Protein AF-A0A7J5MW34-F1 (afdb_monomer)

Organism: Bifidobacterium adolescentis (NCBI:txid1680)

Structure (mmCIF, N/CA/C/O backbone):
data_AF-A0A7J5MW34-F1
#
_entry.id   AF-A0A7J5MW34-F1
#
loop_
_atom_site.group_PDB
_atom_site.id
_atom_site.type_symbol
_atom_site.label_atom_id
_atom_site.label_alt_id
_atom_site.label_comp_id
_atom_site.label_asym_id
_atom_site.label_entity_id
_atom_site.label_seq_id
_atom_site.pdbx_PDB_ins_code
_atom_site.Cartn_x
_atom_site.Cartn_y
_atom_site.Cartn_z
_atom_site.occupancy
_atom_site.B_iso_or_equiv
_atom_site.auth_seq_id
_atom_site.auth_comp_id
_atom_site.auth_asym_id
_atom_site.auth_atom_id
_atom_site.pdbx_PDB_model_num
ATOM 1 N N . MET A 1 1 ? -4.171 13.234 -6.386 1.00 47.19 1 MET A N 1
ATOM 2 C CA . MET A 1 1 ? -4.197 11.760 -6.429 1.00 47.19 1 MET A CA 1
ATOM 3 C C . MET A 1 1 ? -5.552 11.351 -6.971 1.00 47.19 1 MET A C 1
ATOM 5 O O . MET A 1 1 ? -6.561 11.854 -6.488 1.00 47.19 1 MET A O 1
ATOM 9 N N . THR A 1 2 ? -5.579 10.587 -8.055 1.00 53.06 2 THR A N 1
ATOM 10 C CA . THR A 1 2 ? -6.817 10.134 -8.698 1.00 53.06 2 THR A CA 1
ATOM 11 C C . THR A 1 2 ? -7.440 9.023 -7.855 1.00 53.06 2 THR A C 1
ATOM 13 O O . THR A 1 2 ? -6.735 8.133 -7.390 1.00 53.06 2 THR A O 1
ATOM 16 N N . SER A 1 3 ? -8.763 9.069 -7.659 1.00 60.75 3 SER A N 1
ATOM 17 C CA . SER A 1 3 ? -9.539 8.035 -6.943 1.00 60.75 3 SER A CA 1
ATOM 18 C C . SER A 1 3 ? -9.179 6.612 -7.394 1.00 60.75 3 SER A C 1
ATOM 20 O O . SER A 1 3 ? -9.183 5.682 -6.598 1.00 60.75 3 SER A O 1
ATOM 22 N N . THR A 1 4 ? -8.801 6.460 -8.665 1.00 76.00 4 THR A N 1
ATOM 23 C CA . THR A 1 4 ? -8.442 5.195 -9.300 1.00 76.00 4 THR A CA 1
ATOM 24 C C . THR A 1 4 ? -7.202 4.519 -8.708 1.00 76.00 4 THR A C 1
ATOM 26 O O . THR A 1 4 ? -7.214 3.300 -8.575 1.00 76.00 4 THR A O 1
ATOM 29 N N . THR A 1 5 ? -6.148 5.253 -8.329 1.00 81.38 5 THR A N 1
ATOM 30 C CA . THR A 1 5 ? -4.914 4.633 -7.798 1.00 81.38 5 THR A CA 1
ATOM 31 C C . THR A 1 5 ? -5.150 4.038 -6.414 1.00 81.38 5 THR A C 1
ATOM 33 O O . THR A 1 5 ? -4.792 2.890 -6.171 1.00 81.38 5 THR A O 1
ATOM 36 N N . ASN A 1 6 ? -5.828 4.769 -5.527 1.00 87.75 6 ASN A N 1
ATOM 37 C CA . ASN A 1 6 ? -6.133 4.283 -4.180 1.00 87.75 6 ASN A CA 1
ATOM 38 C C . ASN A 1 6 ? -7.067 3.062 -4.219 1.00 87.75 6 ASN A C 1
ATOM 40 O O . ASN A 1 6 ? -6.851 2.111 -3.473 1.00 87.75 6 ASN A O 1
ATOM 44 N N . ASP A 1 7 ? -8.046 3.036 -5.130 1.00 88.38 7 ASP A N 1
ATOM 45 C CA . ASP A 1 7 ? -8.918 1.870 -5.332 1.00 88.38 7 ASP A CA 1
ATOM 46 C C . ASP A 1 7 ? -8.147 0.634 -5.824 1.00 88.38 7 ASP A C 1
ATOM 48 O O . ASP A 1 7 ? -8.481 -0.497 -5.463 1.00 88.38 7 ASP A O 1
ATOM 52 N N . LEU A 1 8 ? -7.120 0.827 -6.658 1.00 87.44 8 LEU A N 1
ATOM 53 C CA . LEU A 1 8 ? -6.250 -0.256 -7.120 1.00 87.44 8 LEU A CA 1
ATOM 54 C C . LEU A 1 8 ? -5.352 -0.767 -5.995 1.00 87.44 8 LEU A C 1
ATOM 56 O O . LEU A 1 8 ? -5.303 -1.972 -5.767 1.00 87.44 8 LEU A O 1
ATOM 60 N N . LEU A 1 9 ? -4.729 0.131 -5.235 1.00 90.75 9 LEU A N 1
ATOM 61 C CA . LEU A 1 9 ? -3.924 -0.220 -4.062 1.00 90.75 9 LEU A CA 1
ATOM 62 C C . LEU A 1 9 ? -4.757 -0.922 -2.981 1.00 90.75 9 LEU A C 1
ATOM 64 O O . LEU A 1 9 ? -4.296 -1.863 -2.343 1.00 90.75 9 LEU A O 1
ATOM 68 N N . MET A 1 10 ? -6.036 -0.568 -2.850 1.00 94.00 10 MET A N 1
ATOM 69 C CA . MET A 1 10 ? -6.965 -1.295 -1.988 1.00 94.00 10 MET A CA 1
ATOM 70 C C . MET A 1 10 ? -7.168 -2.754 -2.433 1.00 94.00 10 MET A C 1
ATOM 72 O O . MET A 1 10 ? -7.393 -3.639 -1.606 1.00 94.00 10 MET A O 1
ATOM 76 N N . ARG A 1 11 ? -7.102 -3.035 -3.742 1.00 91.75 11 ARG A N 1
ATOM 77 C CA . ARG A 1 11 ? -7.142 -4.412 -4.265 1.00 91.75 11 ARG A CA 1
ATOM 78 C C . ARG A 1 11 ? -5.825 -5.138 -4.037 1.00 91.75 11 ARG A C 1
ATOM 80 O O . ARG A 1 11 ? -5.879 -6.322 -3.732 1.00 91.75 11 ARG A O 1
ATOM 87 N N . VAL A 1 12 ? -4.694 -4.442 -4.146 1.00 91.19 12 VAL A N 1
ATOM 88 C CA . VAL A 1 12 ? -3.370 -4.989 -3.809 1.00 91.19 12 VAL A CA 1
ATOM 89 C C . VAL A 1 12 ? -3.370 -5.498 -2.371 1.00 91.19 12 VAL A C 1
ATOM 91 O O . VAL A 1 12 ? -3.121 -6.681 -2.166 1.00 91.19 12 VAL A O 1
ATOM 94 N N . LEU A 1 13 ? -3.799 -4.670 -1.407 1.00 94.19 13 LEU A N 1
ATOM 95 C CA . LEU A 1 13 ? -3.937 -5.084 -0.004 1.00 94.19 13 LEU A CA 1
ATOM 96 C C . LEU A 1 13 ? -4.763 -6.376 0.133 1.00 94.19 13 LEU A C 1
ATOM 98 O O . LEU A 1 13 ? -4.389 -7.275 0.877 1.00 94.19 13 LEU A O 1
ATOM 102 N N . ARG A 1 14 ? -5.884 -6.501 -0.597 1.00 93.81 14 ARG A N 1
ATOM 103 C CA . ARG A 1 14 ? -6.749 -7.699 -0.539 1.00 93.81 14 ARG A CA 1
ATOM 104 C C . ARG A 1 14 ? -6.097 -8.962 -1.099 1.00 93.81 14 ARG A C 1
ATOM 106 O O . ARG A 1 14 ? -6.482 -10.051 -0.680 1.00 93.81 14 ARG A O 1
ATOM 113 N N . VAL A 1 15 ? -5.209 -8.827 -2.080 1.00 91.75 15 VAL A N 1
ATOM 114 C CA . VAL A 1 15 ? -4.566 -9.959 -2.760 1.00 91.75 15 VAL A CA 1
ATOM 115 C C . VAL A 1 15 ? -3.304 -10.386 -2.022 1.00 91.75 15 VAL A C 1
ATOM 117 O O . VAL A 1 15 ? -3.160 -11.569 -1.729 1.00 91.75 15 VAL A O 1
ATOM 120 N N . GLU A 1 16 ? -2.437 -9.430 -1.693 1.00 92.31 16 GLU A N 1
ATOM 121 C CA . GLU A 1 16 ? -1.123 -9.693 -1.097 1.00 92.31 16 GLU A CA 1
ATOM 122 C C . GLU A 1 16 ? -1.194 -9.859 0.425 1.00 92.31 16 GLU A C 1
ATOM 124 O O . GLU A 1 16 ? -0.465 -10.669 0.995 1.00 92.31 16 GLU A O 1
ATOM 129 N N . SER A 1 17 ? -2.135 -9.171 1.082 1.00 94.38 17 SER A N 1
ATOM 130 C CA . SER A 1 17 ? -2.332 -9.223 2.538 1.00 94.38 17 SER A CA 1
ATOM 131 C C . SER A 1 17 ? -3.764 -9.619 2.926 1.00 94.38 17 SER A C 1
ATOM 133 O O . SER A 1 17 ? -4.447 -8.892 3.656 1.00 94.38 17 SER A O 1
ATOM 135 N N . PRO A 1 18 ? -4.267 -10.792 2.487 1.00 95.00 18 PRO A N 1
ATOM 136 C CA . PRO A 1 18 ? -5.652 -11.200 2.727 1.00 95.00 18 PRO A CA 1
ATOM 137 C C . PRO A 1 18 ? -5.989 -11.349 4.218 1.00 95.00 18 PRO A C 1
ATOM 139 O O . PRO A 1 18 ? -7.156 -11.239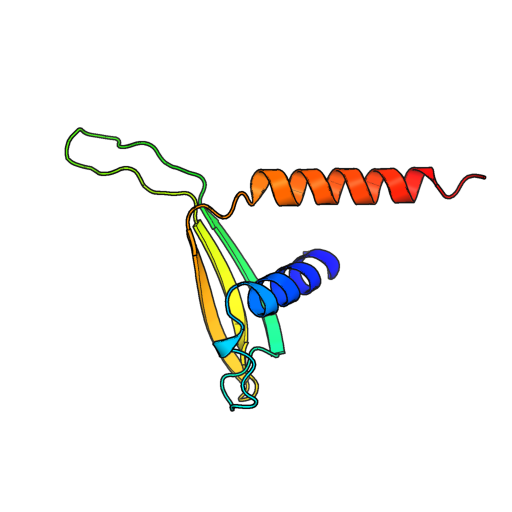 4.590 1.00 95.00 18 PRO A O 1
ATOM 142 N N . TRP A 1 19 ? -4.987 -11.566 5.080 1.00 96.00 19 TRP A N 1
ATOM 143 C CA . TRP A 1 19 ? -5.168 -11.662 6.533 1.00 96.00 19 TRP A CA 1
ATOM 144 C C . TRP A 1 19 ? -5.659 -10.361 7.174 1.00 96.00 19 TRP A C 1
ATOM 146 O O . TRP A 1 19 ? -6.246 -10.415 8.248 1.00 96.00 19 TRP A O 1
ATOM 156 N N . LEU A 1 20 ? -5.469 -9.211 6.522 1.00 97.00 20 LEU A N 1
ATOM 157 C CA . LEU A 1 20 ? -5.996 -7.931 6.998 1.00 97.00 20 LEU A CA 1
ATOM 158 C C . LEU A 1 20 ? -7.514 -7.815 6.826 1.00 97.00 20 LEU A C 1
ATOM 160 O O . LEU A 1 20 ? -8.144 -6.969 7.450 1.00 97.00 20 LEU A O 1
ATOM 164 N N . PHE A 1 21 ? -8.120 -8.646 5.975 1.00 96.56 21 PHE A N 1
ATOM 165 C CA . PHE A 1 21 ? -9.546 -8.605 5.643 1.00 96.56 21 PHE A CA 1
ATOM 166 C C . PHE A 1 21 ? -10.333 -9.667 6.411 1.00 96.56 21 PHE A C 1
ATOM 168 O O . PHE A 1 21 ? -11.059 -10.476 5.831 1.00 96.56 21 PHE A O 1
ATOM 175 N N . ASP A 1 22 ? -10.166 -9.669 7.731 1.00 96.00 22 ASP A N 1
ATOM 176 C CA . ASP A 1 22 ? -10.688 -10.681 8.653 1.00 96.00 22 ASP A CA 1
ATOM 177 C C . ASP A 1 22 ? -11.976 -10.266 9.390 1.00 96.00 22 ASP A C 1
ATOM 179 O O . ASP A 1 22 ? -12.512 -11.034 10.193 1.00 96.00 22 ASP A O 1
ATOM 183 N N . GLY A 1 23 ? -12.512 -9.071 9.129 1.00 95.94 23 GLY A N 1
ATOM 184 C CA . GLY A 1 23 ? -13.664 -8.533 9.849 1.00 95.94 23 GLY A CA 1
ATOM 185 C C . GLY A 1 23 ? -13.314 -7.810 11.151 1.00 95.94 23 GLY A C 1
ATOM 186 O O . GLY A 1 23 ? -14.239 -7.359 11.836 1.00 95.94 23 GLY A O 1
ATOM 187 N N . SER A 1 24 ? -12.034 -7.688 11.511 1.00 97.31 24 SER A N 1
ATOM 188 C CA . SER A 1 24 ? -11.603 -7.035 12.747 1.00 97.31 24 SER A CA 1
ATOM 189 C C . SER A 1 24 ? -11.767 -5.511 12.709 1.00 97.31 24 SER A C 1
ATOM 191 O O . SER A 1 24 ? -12.182 -4.900 11.721 1.00 97.31 24 SER A O 1
ATOM 193 N N . GLU A 1 25 ? -11.458 -4.870 13.834 1.00 97.94 25 GLU A N 1
ATOM 194 C CA . GLU A 1 25 ? -11.407 -3.411 13.932 1.00 97.94 25 GLU A CA 1
ATOM 195 C C . GLU A 1 25 ? -10.198 -2.793 13.207 1.00 97.94 25 GLU A C 1
ATOM 197 O O . GLU A 1 25 ? -10.210 -1.597 12.906 1.00 97.94 25 GLU A O 1
ATOM 202 N N . TYR A 1 26 ? -9.192 -3.615 12.899 1.00 96.94 26 TYR A N 1
ATOM 203 C CA . TYR A 1 26 ? -7.986 -3.237 12.165 1.00 96.94 26 TYR A CA 1
ATOM 204 C C . TYR A 1 26 ? -8.129 -3.457 10.657 1.00 96.94 26 TYR A C 1
ATOM 206 O O . TYR A 1 26 ? -7.230 -3.099 9.904 1.00 96.94 26 TYR A O 1
ATOM 214 N N . GLU A 1 27 ? -9.270 -3.987 10.201 1.00 97.81 27 GLU A N 1
ATOM 215 C CA . GLU A 1 27 ? -9.518 -4.206 8.779 1.00 97.81 27 GLU A CA 1
ATOM 216 C C . GLU A 1 27 ? -9.354 -2.896 7.979 1.00 97.81 27 GLU A C 1
ATOM 218 O O . GLU A 1 27 ? -9.965 -1.882 8.352 1.00 97.81 27 GLU A O 1
ATOM 223 N N . PRO A 1 28 ? -8.581 -2.900 6.874 1.00 98.00 28 PRO A N 1
ATOM 224 C CA . PRO A 1 28 ? -8.433 -1.751 5.992 1.00 98.00 28 PRO A CA 1
ATOM 225 C C . PRO 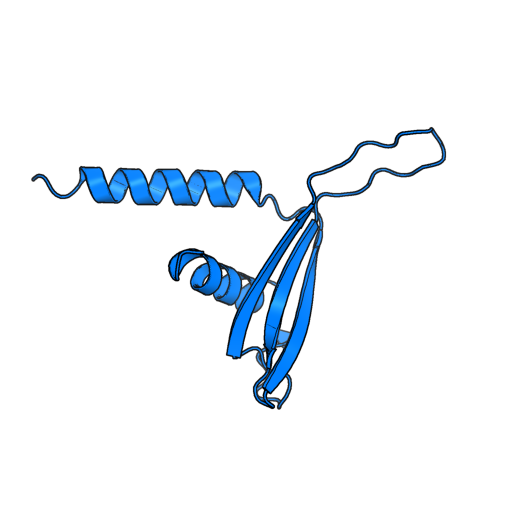A 1 28 ? -9.774 -1.335 5.368 1.00 98.00 28 PRO A C 1
ATOM 227 O O . PRO A 1 28 ? -10.484 -2.155 4.780 1.00 98.00 28 PRO A O 1
ATOM 230 N N . MET A 1 29 ? -10.101 -0.042 5.426 1.00 97.44 29 MET A N 1
ATOM 231 C CA . MET A 1 29 ? -11.337 0.526 4.866 1.00 97.44 29 MET A CA 1
ATOM 232 C C . MET A 1 29 ? -11.090 1.406 3.638 1.00 97.44 29 MET A C 1
ATOM 234 O O . MET A 1 29 ? -11.859 1.344 2.681 1.00 97.44 29 MET A O 1
ATOM 238 N N . GLU A 1 30 ? -10.033 2.218 3.657 1.00 95.88 30 GLU A N 1
ATOM 239 C CA . GLU A 1 30 ? -9.645 3.095 2.546 1.00 95.88 30 GLU A CA 1
ATOM 240 C C . GLU A 1 30 ? -8.132 3.331 2.547 1.00 95.88 30 GLU A C 1
ATOM 242 O O . GLU A 1 30 ? -7.531 3.498 3.608 1.00 95.88 30 GLU A O 1
ATOM 247 N N . VAL A 1 31 ? -7.517 3.387 1.364 1.00 95.88 31 VAL A N 1
ATOM 248 C CA . VAL A 1 31 ? -6.129 3.848 1.212 1.00 95.88 31 VAL A CA 1
ATOM 249 C C . VAL A 1 31 ? -6.108 5.371 1.301 1.00 95.88 31 VAL A C 1
ATOM 251 O O . VAL A 1 31 ? -6.833 6.053 0.570 1.00 95.88 31 VAL A O 1
ATOM 254 N N . VAL A 1 32 ? -5.264 5.904 2.184 1.00 95.75 32 VAL A N 1
ATOM 255 C CA . VAL A 1 32 ? -5.154 7.350 2.441 1.00 95.75 32 VAL A CA 1
ATOM 256 C C . VAL A 1 32 ? -3.892 7.959 1.839 1.00 95.75 32 VAL A C 1
ATOM 258 O O . VAL A 1 32 ? -3.909 9.119 1.435 1.00 95.75 32 VAL A O 1
ATOM 261 N N . GLU A 1 33 ? -2.815 7.184 1.755 1.00 94.62 33 GLU A N 1
ATOM 262 C CA . GLU A 1 33 ? -1.513 7.610 1.246 1.00 94.62 33 GLU A CA 1
ATOM 263 C C . GLU A 1 33 ? -0.726 6.369 0.814 1.00 94.62 33 GLU A C 1
ATOM 265 O O . GLU A 1 33 ? -0.979 5.264 1.290 1.00 94.62 33 GLU A O 1
ATOM 270 N N . TRP A 1 34 ? 0.227 6.545 -0.087 1.00 92.31 34 TRP A N 1
ATOM 271 C CA . TRP A 1 34 ? 1.191 5.516 -0.442 1.00 92.31 34 TRP A CA 1
ATOM 272 C C . TRP A 1 34 ? 2.520 6.176 -0.795 1.00 92.31 34 TRP A C 1
ATOM 274 O O . TRP A 1 34 ? 2.545 7.343 -1.192 1.00 92.31 34 TRP A O 1
ATOM 284 N N . ASP A 1 35 ? 3.597 5.426 -0.617 1.00 91.25 35 ASP A N 1
ATOM 285 C CA . ASP A 1 35 ? 4.963 5.834 -0.917 1.00 91.25 35 ASP A CA 1
ATOM 286 C C . ASP A 1 35 ? 5.683 4.705 -1.653 1.00 91.25 35 ASP A C 1
ATOM 288 O O . ASP A 1 35 ? 5.398 3.526 -1.427 1.00 91.25 35 ASP A O 1
ATOM 292 N N . HIS A 1 36 ? 6.584 5.077 -2.553 1.00 88.81 36 HIS A N 1
ATOM 293 C CA . HIS A 1 36 ? 7.352 4.144 -3.365 1.00 88.81 36 HIS A CA 1
ATOM 294 C C . HIS A 1 36 ? 8.821 4.533 -3.334 1.00 88.81 36 HIS A C 1
ATOM 296 O O . HIS A 1 36 ? 9.182 5.667 -3.654 1.00 88.81 36 HIS A O 1
ATOM 302 N N . CYS A 1 37 ? 9.646 3.567 -2.953 1.00 87.56 37 CYS A N 1
ATOM 303 C CA . CYS A 1 37 ? 11.090 3.654 -2.996 1.00 87.56 37 CYS A CA 1
ATOM 304 C C . CYS A 1 37 ? 11.590 2.775 -4.138 1.00 87.56 37 CYS A C 1
ATOM 306 O O . CYS A 1 37 ? 11.395 1.560 -4.119 1.00 87.56 37 CYS A O 1
ATOM 308 N N . ASP A 1 38 ? 12.256 3.392 -5.111 1.00 86.12 38 ASP A N 1
ATOM 309 C CA . ASP A 1 38 ? 12.971 2.672 -6.160 1.00 86.12 38 ASP A CA 1
ATOM 310 C C . ASP A 1 38 ? 14.114 1.834 -5.571 1.00 86.12 38 ASP A C 1
ATOM 312 O O . ASP A 1 38 ? 14.699 2.180 -4.542 1.00 86.12 38 ASP A O 1
ATOM 316 N N . TYR A 1 39 ? 14.490 0.774 -6.287 1.00 86.56 39 TYR A N 1
ATOM 317 C CA . TYR A 1 39 ? 15.706 0.018 -5.998 1.00 86.56 39 TYR A CA 1
ATOM 318 C C . TYR A 1 39 ? 16.931 0.943 -5.922 1.00 86.56 39 TYR A C 1
ATOM 320 O O . TYR A 1 39 ? 17.226 1.689 -6.866 1.00 86.56 39 TYR A O 1
ATOM 328 N N . CYS A 1 40 ? 17.697 0.833 -4.836 1.00 86.69 40 CYS A N 1
ATOM 329 C CA . CYS A 1 40 ? 18.943 1.566 -4.653 1.00 86.69 40 CYS A CA 1
ATOM 330 C C . CYS A 1 40 ? 20.116 0.580 -4.529 1.00 86.69 40 CYS A C 1
ATOM 332 O 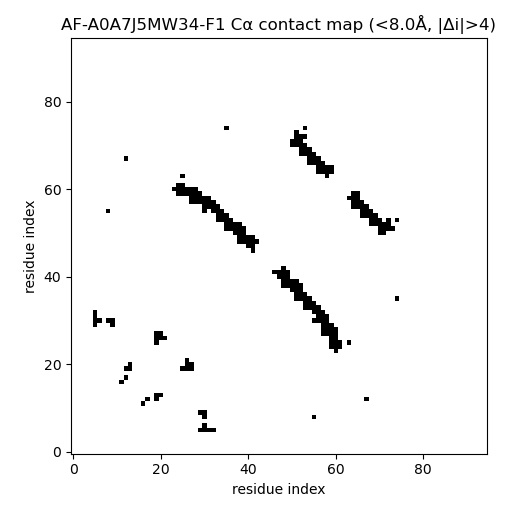O . CYS A 1 40 ? 20.187 -0.178 -3.557 1.00 86.69 40 CYS A O 1
ATOM 334 N N . PRO A 1 41 ? 21.061 0.570 -5.490 1.00 86.62 41 PRO A N 1
ATOM 335 C CA . PRO A 1 41 ? 22.220 -0.302 -5.399 1.00 86.62 41 PRO A CA 1
ATOM 336 C C . PRO A 1 41 ? 23.120 0.097 -4.228 1.00 86.62 41 PRO A C 1
ATOM 338 O O . PRO A 1 41 ? 23.311 1.281 -3.933 1.00 86.62 41 PRO A O 1
ATOM 341 N N . ALA A 1 42 ? 23.748 -0.910 -3.632 1.00 88.62 42 ALA A N 1
ATOM 342 C CA . ALA A 1 42 ? 24.772 -0.790 -2.611 1.00 88.62 42 ALA A CA 1
ATOM 343 C C . ALA A 1 42 ? 25.793 0.313 -2.938 1.00 88.62 42 ALA A C 1
ATOM 345 O O . ALA A 1 42 ? 26.552 0.233 -3.908 1.00 88.62 42 ALA A O 1
ATOM 346 N N . ILE A 1 43 ? 25.873 1.334 -2.082 1.00 87.38 43 ILE A N 1
ATOM 347 C CA . ILE A 1 43 ? 26.874 2.408 -2.217 1.00 87.38 43 ILE A CA 1
ATOM 348 C C . ILE A 1 43 ? 28.283 1.960 -1.796 1.00 87.38 43 ILE A C 1
ATOM 350 O O . ILE A 1 43 ? 29.266 2.661 -2.045 1.00 87.38 43 ILE A O 1
ATOM 354 N N . CYS A 1 44 ? 28.387 0.823 -1.104 1.00 87.44 44 CYS A N 1
ATOM 355 C CA . CYS A 1 44 ? 29.634 0.257 -0.612 1.00 87.44 44 CYS A CA 1
ATOM 356 C C . CYS A 1 44 ? 29.506 -1.262 -0.424 1.00 87.44 44 CYS A C 1
ATOM 358 O O . CYS A 1 44 ? 28.411 -1.761 -0.204 1.00 87.44 44 CYS A O 1
ATOM 360 N N . GLU A 1 45 ? 30.620 -2.000 -0.421 1.00 82.62 45 GLU A N 1
ATOM 361 C CA . GLU A 1 45 ? 30.617 -3.475 -0.328 1.00 82.62 45 GLU A CA 1
ATOM 362 C C . GLU A 1 45 ? 29.954 -4.043 0.945 1.00 82.62 45 GLU A C 1
ATOM 364 O O . GLU A 1 45 ? 29.583 -5.213 0.977 1.00 82.62 45 GLU A O 1
ATOM 369 N N . THR A 1 46 ? 29.808 -3.240 2.003 1.00 88.81 46 THR A N 1
ATOM 370 C CA . THR A 1 46 ? 29.142 -3.637 3.259 1.00 88.81 46 THR A CA 1
ATOM 371 C C . THR A 1 46 ? 27.733 -3.069 3.414 1.00 88.81 46 THR A C 1
ATOM 373 O O . THR A 1 46 ? 27.021 -3.438 4.345 1.00 88.81 46 THR A O 1
ATOM 376 N N . CYS A 1 47 ? 27.360 -2.127 2.554 1.00 79.75 47 CYS A N 1
ATOM 377 C CA . CYS A 1 47 ? 26.074 -1.457 2.529 1.00 79.75 47 CYS A CA 1
ATOM 378 C C . CYS A 1 47 ? 25.210 -2.299 1.586 1.00 79.75 47 CYS A C 1
ATOM 380 O O . CYS A 1 47 ? 25.368 -2.154 0.386 1.00 79.75 47 CYS A O 1
ATOM 382 N N . GLY A 1 48 ? 24.427 -3.262 2.078 1.00 83.31 48 GLY A N 1
ATOM 383 C CA . GLY A 1 48 ? 23.608 -4.110 1.196 1.00 83.31 48 GLY A CA 1
ATOM 384 C C . GLY A 1 48 ? 22.705 -3.289 0.266 1.00 83.31 48 GLY A C 1
ATOM 385 O O . GLY A 1 48 ? 22.435 -2.123 0.551 1.00 83.31 48 GLY A O 1
ATOM 386 N N . ASP A 1 49 ? 22.263 -3.892 -0.839 1.00 86.75 49 ASP A N 1
ATOM 387 C CA . ASP A 1 49 ? 21.278 -3.262 -1.722 1.00 86.75 49 ASP A CA 1
ATOM 388 C C . ASP A 1 49 ? 19.985 -2.959 -0.948 1.00 86.75 49 ASP A C 1
ATOM 390 O O . ASP A 1 49 ? 19.580 -3.737 -0.076 1.00 86.75 49 ASP A O 1
ATOM 394 N N . GLU A 1 50 ? 19.337 -1.842 -1.274 1.00 85.50 50 GLU A N 1
ATOM 395 C CA . GLU A 1 50 ? 17.996 -1.539 -0.779 1.00 85.50 50 GLU A CA 1
ATOM 396 C C . GLU A 1 50 ? 16.993 -1.945 -1.871 1.00 85.50 50 GLU A C 1
ATOM 398 O O . GLU A 1 50 ? 17.029 -1.371 -2.969 1.00 85.50 50 GLU A O 1
ATOM 403 N N . PRO A 1 51 ? 16.148 -2.966 -1.622 1.00 85.12 51 PRO A N 1
ATOM 404 C CA . PRO A 1 51 ? 15.176 -3.421 -2.606 1.00 85.12 51 PRO A CA 1
ATOM 405 C C . PRO A 1 51 ? 14.136 -2.334 -2.884 1.00 85.12 51 PRO A C 1
ATOM 407 O O . PRO A 1 51 ? 13.920 -1.431 -2.072 1.00 85.12 51 PRO A O 1
ATOM 410 N N . GLU A 1 52 ? 13.472 -2.441 -4.035 1.00 88.94 52 GLU A N 1
ATOM 411 C CA . GLU A 1 52 ? 12.294 -1.619 -4.307 1.00 88.94 52 GLU A CA 1
ATOM 412 C C . GLU A 1 52 ? 11.243 -1.880 -3.219 1.00 88.94 52 GLU A C 1
ATOM 414 O O . GLU A 1 52 ? 11.016 -3.031 -2.851 1.00 88.94 52 GLU A O 1
ATOM 419 N N . ASN A 1 53 ? 10.580 -0.836 -2.722 1.00 90.69 53 ASN A N 1
ATOM 420 C CA . ASN A 1 53 ? 9.541 -0.971 -1.706 1.00 90.69 53 ASN A CA 1
ATOM 421 C C . ASN A 1 53 ? 8.315 -0.114 -2.035 1.00 90.69 53 ASN A C 1
ATOM 423 O O . ASN A 1 53 ? 8.429 1.068 -2.358 1.00 90.69 53 ASN A O 1
ATOM 427 N N . LEU A 1 54 ? 7.127 -0.698 -1.892 1.00 92.62 54 LEU A N 1
ATOM 428 C CA . LEU A 1 54 ? 5.855 0.017 -1.877 1.00 92.62 54 LEU A CA 1
ATOM 429 C C . LEU A 1 54 ? 5.274 -0.017 -0.468 1.00 92.62 54 LEU A C 1
ATOM 431 O O . LEU A 1 54 ? 4.951 -1.086 0.040 1.00 92.62 54 LEU A O 1
ATOM 435 N N . THR A 1 55 ? 5.034 1.152 0.118 1.00 94.75 55 THR A N 1
ATOM 436 C CA . THR A 1 55 ? 4.308 1.280 1.383 1.00 94.75 55 THR A CA 1
ATOM 437 C C . THR A 1 55 ? 2.926 1.881 1.149 1.00 94.75 55 THR A C 1
ATOM 439 O O . THR A 1 55 ? 2.792 2.988 0.632 1.00 94.75 55 THR A O 1
ATOM 442 N N . ILE A 1 56 ? 1.876 1.174 1.565 1.00 95.44 56 ILE A N 1
ATOM 443 C CA . ILE A 1 56 ? 0.477 1.601 1.463 1.00 95.44 56 ILE A CA 1
ATOM 444 C C . ILE A 1 56 ? -0.037 1.929 2.862 1.00 95.44 56 ILE A C 1
ATOM 446 O O . ILE A 1 56 ? -0.111 1.053 3.719 1.00 95.44 56 ILE A O 1
ATOM 450 N N . LYS A 1 57 ? -0.458 3.17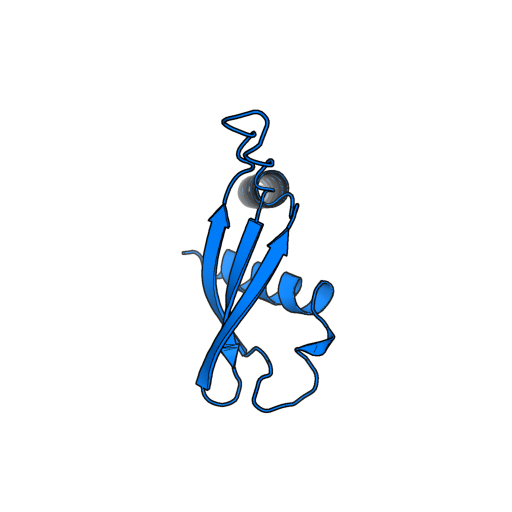5 3.085 1.00 97.62 57 LYS A N 1
ATOM 451 C CA . LYS A 1 57 ? -1.129 3.601 4.318 1.00 97.62 57 LYS A CA 1
ATOM 452 C C . LYS A 1 57 ? -2.636 3.596 4.125 1.00 97.62 57 LYS A C 1
ATOM 454 O O . LYS A 1 57 ? -3.165 4.157 3.159 1.00 97.62 57 LYS A O 1
ATOM 459 N N . TYR A 1 58 ? -3.347 3.030 5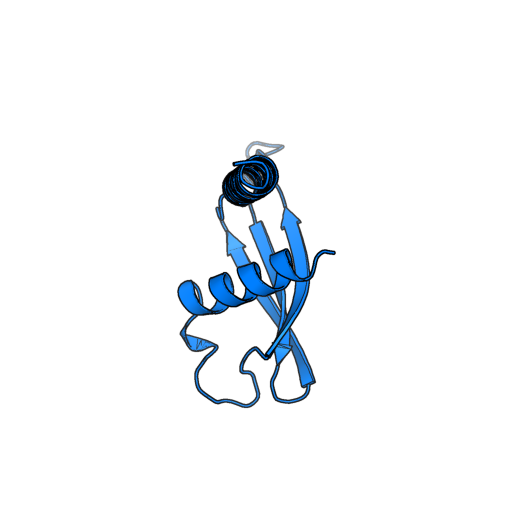.085 1.00 97.69 58 TYR A N 1
ATOM 460 C CA . TYR A 1 58 ? -4.797 2.904 5.045 1.00 97.69 58 TYR A CA 1
ATOM 461 C C . TYR A 1 58 ? -5.433 3.290 6.375 1.00 97.69 58 TYR A C 1
ATOM 463 O O . TYR A 1 58 ? -4.814 3.238 7.437 1.00 97.69 58 TYR A O 1
ATOM 471 N N . ARG A 1 59 ? -6.701 3.693 6.310 1.00 98.19 59 ARG A N 1
ATOM 472 C CA . ARG A 1 59 ? -7.539 3.865 7.493 1.00 98.19 59 ARG A CA 1
ATOM 473 C C . ARG A 1 59 ? -8.220 2.543 7.821 1.00 98.19 59 ARG A C 1
ATOM 475 O O . ARG A 1 59 ? -8.827 1.929 6.944 1.00 98.19 59 ARG A O 1
ATOM 482 N N . THR A 1 60 ? -8.136 2.123 9.073 1.00 98.19 60 THR A N 1
ATOM 483 C CA . THR A 1 60 ? -8.771 0.915 9.603 1.00 98.19 60 THR A CA 1
ATOM 484 C C . THR A 1 60 ? -10.241 1.160 9.948 1.00 98.19 60 THR A C 1
ATOM 486 O O . THR A 1 60 ? -10.716 2.299 10.020 1.00 98.19 60 THR A O 1
ATOM 489 N N . ARG A 1 61 ? -10.985 0.086 10.225 1.00 97.44 61 ARG A N 1
ATOM 490 C CA . ARG A 1 61 ? -12.397 0.155 10.629 1.00 97.44 61 ARG A CA 1
ATOM 491 C C . ARG A 1 61 ? -12.635 0.946 11.920 1.00 97.44 61 ARG A C 1
ATOM 493 O O . ARG A 1 61 ? -13.659 1.621 12.016 1.00 97.44 61 ARG A O 1
ATOM 500 N N . ASN A 1 62 ? -11.716 0.914 12.886 1.00 97.56 62 ASN A N 1
ATOM 501 C CA . ASN A 1 62 ? -1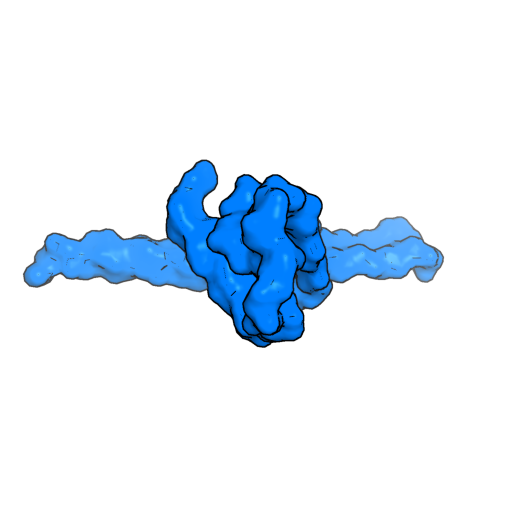1.784 1.767 14.084 1.00 97.56 62 ASN A CA 1
ATOM 502 C C . ASN A 1 62 ? -11.304 3.214 13.854 1.00 97.56 62 ASN A C 1
ATOM 504 O O . ASN A 1 62 ? -11.316 4.019 14.786 1.00 97.56 62 ASN A O 1
ATOM 508 N N . GLY A 1 63 ? -10.933 3.570 12.622 1.00 97.44 63 GLY A N 1
ATOM 509 C CA . GLY A 1 63 ? -10.561 4.927 12.226 1.00 97.44 63 GLY A CA 1
ATOM 510 C C . GLY A 1 63 ? -9.097 5.292 12.477 1.00 97.44 63 GLY A C 1
ATOM 511 O O . GLY A 1 63 ? -8.722 6.438 12.214 1.00 97.44 63 GLY A O 1
ATOM 512 N N . LEU A 1 64 ? -8.277 4.355 12.962 1.00 97.81 64 LEU A N 1
ATOM 513 C CA . LEU A 1 64 ? -6.829 4.530 13.066 1.00 97.81 64 LEU A CA 1
ATOM 514 C C . LEU A 1 64 ? -6.171 4.441 11.684 1.00 97.81 64 LEU A C 1
ATOM 516 O O . LEU A 1 64 ? -6.762 3.948 10.726 1.00 97.81 64 LEU A O 1
ATOM 520 N N . THR A 1 65 ? -4.948 4.949 11.577 1.00 98.00 65 THR A N 1
ATOM 521 C CA . THR A 1 65 ? -4.126 4.784 10.375 1.00 98.00 65 THR A CA 1
ATOM 522 C C . THR A 1 65 ? -3.107 3.687 10.631 1.00 98.00 65 THR A C 1
ATOM 524 O O . THR A 1 65 ? -2.416 3.739 11.649 1.00 98.00 65 THR A O 1
ATOM 527 N N . ASP A 1 66 ? -3.000 2.751 9.696 1.00 97.75 66 ASP A N 1
ATOM 528 C CA . ASP A 1 66 ? -1.989 1.696 9.681 1.00 97.75 66 ASP A CA 1
ATOM 529 C C . ASP A 1 66 ? -1.355 1.587 8.283 1.00 97.75 66 ASP A C 1
ATOM 531 O O . ASP A 1 66 ? -1.714 2.353 7.375 1.00 97.75 66 ASP A O 1
ATOM 535 N N . TYR A 1 67 ? -0.379 0.698 8.111 1.00 96.94 67 TYR A N 1
ATOM 536 C CA . TYR A 1 67 ? 0.335 0.531 6.849 1.00 96.94 67 TYR A CA 1
ATOM 537 C C . TYR A 1 67 ? 0.742 -0.914 6.561 1.00 96.94 67 TYR A C 1
ATOM 539 O O . TYR A 1 67 ? 0.858 -1.737 7.461 1.00 96.94 67 TYR A O 1
ATOM 547 N N . GLU A 1 68 ? 0.973 -1.197 5.283 1.00 96.69 68 GLU A N 1
ATOM 548 C CA . GLU A 1 68 ? 1.651 -2.403 4.806 1.00 96.69 68 GLU A CA 1
ATOM 549 C C . GLU A 1 68 ? 2.750 -2.026 3.825 1.00 96.69 68 GLU A C 1
ATOM 551 O O . GLU A 1 68 ? 2.591 -1.074 3.055 1.00 96.69 68 GLU A O 1
ATOM 556 N N . SER A 1 69 ? 3.837 -2.791 3.841 1.00 94.00 69 SER A N 1
ATOM 557 C CA . SER A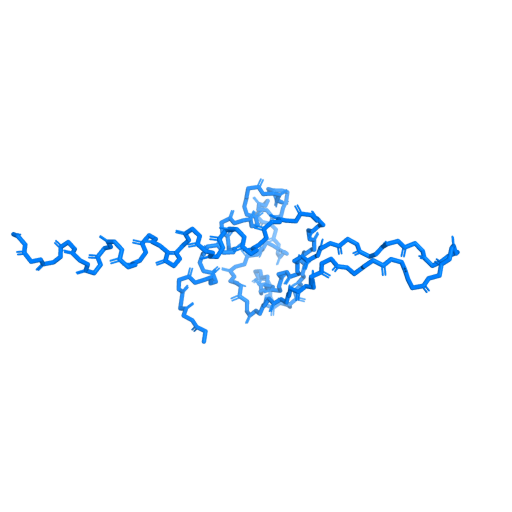 1 69 ? 4.992 -2.587 2.972 1.00 94.00 69 SER A CA 1
ATOM 558 C C . SER A 1 69 ? 5.293 -3.859 2.183 1.00 94.00 69 SER A C 1
ATOM 560 O O . SER A 1 69 ? 5.295 -4.954 2.742 1.00 94.00 69 SER A O 1
ATOM 562 N N . TYR A 1 70 ? 5.567 -3.701 0.891 1.00 91.44 70 TYR A N 1
ATOM 563 C CA . TYR A 1 70 ? 5.844 -4.784 -0.049 1.00 91.44 70 TYR A CA 1
ATOM 564 C C . TYR A 1 70 ? 7.178 -4.535 -0.744 1.00 91.44 70 TYR A C 1
ATOM 566 O O . TYR A 1 70 ? 7.335 -3.509 -1.408 1.00 91.44 70 TYR A O 1
ATOM 574 N N . ASP A 1 71 ? 8.109 -5.474 -0.607 1.00 89.50 71 ASP A N 1
ATOM 575 C CA . ASP A 1 71 ? 9.394 -5.444 -1.308 1.00 89.50 71 ASP A CA 1
ATOM 576 C C . ASP A 1 71 ? 9.259 -6.034 -2.723 1.00 89.50 71 ASP A C 1
ATOM 578 O O . ASP A 1 71 ? 8.428 -6.916 -2.954 1.00 89.50 71 ASP A O 1
ATOM 582 N N . ASP A 1 72 ? 10.083 -5.554 -3.659 1.00 82.56 72 ASP A N 1
ATOM 583 C CA . ASP A 1 72 ? 10.154 -5.997 -5.062 1.00 82.56 72 ASP A CA 1
ATOM 584 C C . ASP A 1 72 ? 8.789 -5.982 -5.781 1.00 82.56 72 ASP A C 1
ATOM 586 O O . ASP A 1 72 ? 8.434 -6.892 -6.537 1.00 82.56 72 ASP A O 1
ATOM 590 N N . PHE A 1 73 ? 7.990 -4.944 -5.519 1.00 79.25 73 PHE A N 1
ATOM 591 C CA . PHE A 1 73 ? 6.603 -4.868 -5.977 1.00 79.25 73 PHE A CA 1
ATOM 592 C C . PHE A 1 73 ? 6.458 -4.732 -7.507 1.00 79.25 73 PHE A C 1
ATOM 594 O O . PHE A 1 73 ? 5.418 -5.108 -8.055 1.00 79.25 73 PHE A O 1
ATOM 601 N N . GLY A 1 74 ? 7.462 -4.194 -8.212 1.00 79.94 74 GLY A N 1
ATOM 602 C CA . GLY A 1 74 ? 7.370 -3.873 -9.641 1.00 79.94 74 GLY A CA 1
ATOM 603 C C . GLY A 1 74 ? 6.352 -2.763 -9.907 1.00 79.94 74 GLY A C 1
ATOM 604 O O . GLY A 1 74 ? 5.514 -2.859 -10.816 1.00 79.94 74 GLY A O 1
ATOM 605 N N . LEU A 1 75 ? 6.341 -1.729 -9.052 1.00 76.50 75 LEU A N 1
ATOM 606 C CA . LEU A 1 75 ? 5.307 -0.692 -9.097 1.00 76.50 75 LEU A CA 1
ATOM 607 C C . LEU A 1 75 ? 5.398 0.120 -10.385 1.00 76.50 75 LEU A C 1
ATOM 609 O O . LEU A 1 75 ? 4.366 0.491 -10.950 1.00 76.50 75 LEU A O 1
ATOM 613 N N . ALA A 1 76 ? 6.618 0.377 -10.857 1.00 72.19 76 ALA A N 1
ATOM 614 C CA . ALA A 1 76 ? 6.862 1.119 -12.084 1.00 72.19 76 ALA A CA 1
ATOM 615 C C . ALA A 1 76 ? 6.178 0.449 -13.288 1.00 72.19 76 ALA A C 1
ATOM 617 O O . ALA A 1 76 ? 5.444 1.103 -14.034 1.00 72.19 76 ALA A O 1
ATOM 618 N N . GLU A 1 77 ? 6.338 -0.866 -13.438 1.00 78.12 77 GLU A N 1
ATOM 619 C CA . GLU A 1 77 ? 5.707 -1.656 -14.494 1.00 78.12 77 GLU A CA 1
ATOM 620 C C . GLU A 1 77 ? 4.182 -1.683 -14.347 1.00 78.12 77 GLU A C 1
ATOM 622 O O . GLU A 1 77 ? 3.459 -1.572 -15.345 1.00 78.12 77 GLU A O 1
ATOM 627 N N . MET A 1 78 ? 3.675 -1.797 -13.113 1.00 78.62 78 MET A N 1
ATOM 628 C CA . MET A 1 78 ? 2.234 -1.755 -12.850 1.00 78.62 78 MET A CA 1
ATOM 629 C C . MET A 1 78 ? 1.636 -0.400 -13.250 1.00 78.62 78 MET A C 1
ATOM 631 O O . MET A 1 78 ? 0.612 -0.358 -13.935 1.00 78.62 78 MET A O 1
ATOM 635 N N . MET A 1 79 ? 2.269 0.705 -12.855 1.00 74.38 79 MET A N 1
ATOM 636 C CA . MET A 1 79 ? 1.808 2.060 -13.172 1.00 74.38 79 MET A CA 1
ATOM 637 C C . MET A 1 79 ? 1.882 2.334 -14.677 1.00 74.38 79 MET A C 1
ATOM 639 O O . MET A 1 79 ? 0.914 2.829 -15.252 1.00 74.38 79 MET A O 1
ATOM 643 N N . GLU A 1 80 ? 2.955 1.910 -15.351 1.00 76.56 80 GLU A N 1
ATOM 644 C CA . GLU A 1 80 ? 3.061 2.015 -16.810 1.00 76.56 80 GLU A CA 1
ATOM 645 C C . GLU A 1 80 ? 1.946 1.221 -17.520 1.00 76.56 80 GLU A C 1
ATOM 647 O O . GLU A 1 80 ? 1.361 1.681 -18.509 1.00 76.56 80 GLU A O 1
ATOM 652 N N . ALA A 1 81 ? 1.613 0.027 -17.020 1.00 77.81 81 ALA A N 1
ATOM 653 C CA . ALA A 1 81 ? 0.522 -0.777 -17.562 1.00 77.81 81 ALA A CA 1
ATOM 654 C C . ALA A 1 81 ? -0.848 -0.102 -17.375 1.00 77.81 81 ALA A C 1
ATOM 656 O O . ALA A 1 81 ? -1.686 -0.156 -18.284 1.00 77.81 81 ALA A O 1
ATOM 657 N N . LEU A 1 82 ? -1.071 0.551 -16.231 1.00 74.69 82 LEU A N 1
ATOM 658 C CA . LEU A 1 82 ? -2.293 1.304 -15.941 1.00 74.69 82 LEU A CA 1
ATOM 659 C C . LEU A 1 82 ? -2.422 2.546 -16.829 1.00 74.69 82 LEU A C 1
ATOM 661 O O . LEU A 1 82 ? -3.469 2.725 -17.454 1.00 74.69 82 LEU A O 1
ATOM 665 N N . ASP A 1 83 ? -1.351 3.324 -16.984 1.00 75.44 83 ASP A N 1
ATOM 666 C CA . ASP A 1 83 ? -1.321 4.492 -17.872 1.00 75.44 83 ASP A CA 1
ATOM 667 C C . ASP A 1 83 ? -1.613 4.096 -19.329 1.00 75.44 83 ASP A C 1
ATOM 669 O O . ASP A 1 83 ? -2.442 4.712 -20.010 1.00 75.44 83 ASP A O 1
ATOM 673 N N . LYS A 1 84 ? -1.001 3.002 -19.811 1.00 77.38 84 LYS A N 1
ATOM 674 C CA . LYS A 1 84 ? -1.294 2.436 -21.142 1.00 77.38 84 LYS A CA 1
ATOM 675 C C . LYS A 1 84 ? -2.752 1.994 -21.265 1.00 77.38 84 LYS A C 1
ATOM 677 O O . LYS A 1 84 ? -3.355 2.135 -22.334 1.00 77.38 84 LYS A O 1
ATOM 682 N N . TRP A 1 85 ? -3.324 1.409 -20.215 1.00 74.94 85 TRP A N 1
ATOM 683 C CA . TRP A 1 85 ? -4.713 0.960 -20.228 1.00 74.94 85 TRP A CA 1
ATOM 684 C C . TRP A 1 85 ? -5.693 2.135 -20.296 1.00 74.94 85 TRP A C 1
ATOM 686 O O . TRP A 1 85 ? -6.619 2.089 -21.112 1.00 74.94 85 TRP A O 1
ATOM 696 N N . ASP A 1 86 ? -5.460 3.197 -19.524 1.00 74.19 86 ASP A N 1
ATOM 697 C CA . ASP A 1 86 ? -6.287 4.406 -19.540 1.00 74.19 86 ASP A CA 1
ATOM 698 C C . ASP A 1 86 ? -6.204 5.133 -20.891 1.00 74.19 86 ASP A C 1
ATOM 700 O O . ASP A 1 86 ? -7.244 5.406 -21.501 1.00 74.19 86 ASP A O 1
ATOM 704 N N . ALA A 1 87 ? -5.000 5.313 -21.449 1.00 75.38 87 ALA A N 1
ATOM 705 C CA . ALA A 1 87 ? -4.818 5.894 -22.785 1.00 75.38 87 ALA A CA 1
ATOM 706 C C . ALA A 1 87 ? -5.589 5.116 -23.876 1.00 75.38 87 ALA A C 1
ATOM 708 O O . ALA A 1 87 ? -6.238 5.697 -24.752 1.00 75.38 87 ALA A O 1
ATOM 709 N N . ASN A 1 88 ? -5.604 3.782 -23.784 1.00 73.12 88 ASN A N 1
ATOM 710 C CA . ASN A 1 88 ? -6.350 2.913 -24.700 1.00 73.12 88 ASN A CA 1
ATOM 711 C C . ASN A 1 88 ? -7.876 2.942 -24.496 1.00 73.12 88 ASN A C 1
ATOM 713 O O . ASN A 1 88 ? -8.620 2.452 -25.355 1.00 73.12 88 ASN A O 1
ATOM 717 N N . ARG A 1 89 ? -8.377 3.442 -23.361 1.00 65.81 89 ARG A N 1
ATOM 718 C CA . ARG A 1 89 ? -9.819 3.648 -23.135 1.00 65.81 89 ARG A CA 1
ATOM 719 C C . ARG A 1 89 ? -10.285 4.998 -23.654 1.00 65.81 89 ARG A C 1
ATOM 721 O O . ARG A 1 89 ? -11.408 5.084 -24.149 1.00 65.81 89 ARG A O 1
ATOM 728 N N . GLU A 1 90 ? -9.441 6.022 -23.588 1.00 58.53 90 GLU A N 1
ATOM 729 C CA . GLU A 1 90 ? -9.747 7.331 -24.170 1.00 58.53 90 GLU A CA 1
ATOM 730 C C . GLU A 1 90 ? -9.792 7.276 -25.702 1.00 58.53 90 GLU A C 1
ATOM 732 O O . GLU A 1 90 ? -10.724 7.814 -26.299 1.00 58.53 90 GLU A O 1
ATOM 737 N N . GLY A 1 91 ? -8.891 6.514 -26.335 1.00 55.84 91 GLY A N 1
ATOM 738 C CA . GLY A 1 91 ? -8.904 6.284 -27.788 1.00 55.84 91 GLY A CA 1
ATOM 739 C C . GLY A 1 91 ? -10.095 5.465 -28.315 1.00 55.84 91 GLY A C 1
ATOM 740 O O . GLY A 1 91 ? -10.373 5.487 -29.509 1.00 55.84 91 GLY A O 1
ATOM 741 N N . ARG A 1 92 ? -10.832 4.763 -27.439 1.00 53.62 92 ARG A N 1
ATOM 742 C CA . ARG A 1 92 ? -12.006 3.938 -27.796 1.00 53.62 92 ARG A CA 1
ATOM 743 C C . ARG A 1 92 ? -13.347 4.683 -27.762 1.00 53.62 92 ARG A C 1
ATOM 745 O O . ARG A 1 92 ? -14.379 4.069 -28.005 1.00 53.62 92 ARG A O 1
ATOM 752 N N . LYS A 1 93 ? -13.368 5.987 -27.462 1.00 50.62 93 LYS A N 1
ATOM 753 C CA . LYS A 1 93 ? -14.604 6.801 -27.437 1.00 50.62 93 LYS A CA 1
ATOM 754 C C . LYS A 1 93 ? -15.012 7.379 -28.807 1.00 50.62 93 L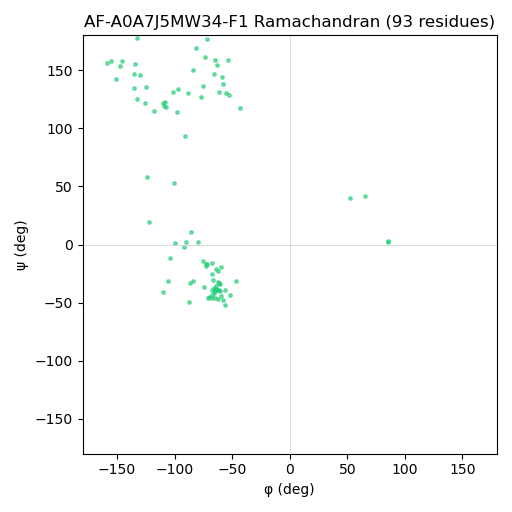YS A C 1
ATOM 756 O O . LYS A 1 93 ? -15.898 8.228 -28.849 1.00 50.62 93 LYS A O 1
ATOM 761 N N . THR A 1 94 ? -14.397 6.943 -29.908 1.00 46.19 94 THR A N 1
ATOM 762 C CA . THR A 1 94 ? -14.602 7.513 -31.259 1.00 46.19 94 THR A CA 1
ATOM 763 C C . THR A 1 94 ? -15.086 6.535 -32.335 1.00 46.19 94 THR A C 1
ATOM 765 O O . THR A 1 94 ? -14.980 6.861 -33.514 1.00 46.19 94 THR A O 1
ATOM 768 N N . GLU A 1 95 ? -15.667 5.389 -31.972 1.00 40.97 95 GLU A N 1
ATOM 769 C CA . GLU A 1 95 ? -16.318 4.481 -32.940 1.00 40.97 95 GLU A CA 1
ATOM 770 C C . GLU A 1 95 ? -17.782 4.197 -32.594 1.00 40.97 95 GLU A C 1
ATOM 772 O O . GLU A 1 95 ? -18.077 3.946 -31.402 1.00 40.97 95 GLU A O 1
#

Foldseek 3Di:
DDPVVFVVVVVVCCPVPVVLCPPDQQRFDTFDDKDWDDWDCAPDPPRHTDFIKIKTWGQGNVRDIDIDMDGPPPVVVVVVVVVVVVVVVVVPPPD

Nearest PDB structures (foldseek):
  1mdl-assembly1_A  TM=3.985E-01  e=3.871E+00  Pseudomonas aeruginosa
  3k44-assembly4_D  TM=3.655E-01  e=8.508E+00  Drosophila melanogaster
  3thr-assembly1_B  TM=2.868E-01  e=3.643E+00  Rattus norvegicus
  1r8x-assembly1_B-2  TM=2.524E-01  e=4.642E+00  Mus musculus
  3ths-assembly1_C  TM=2.310E-01  e=4.112E+00  Rattus norv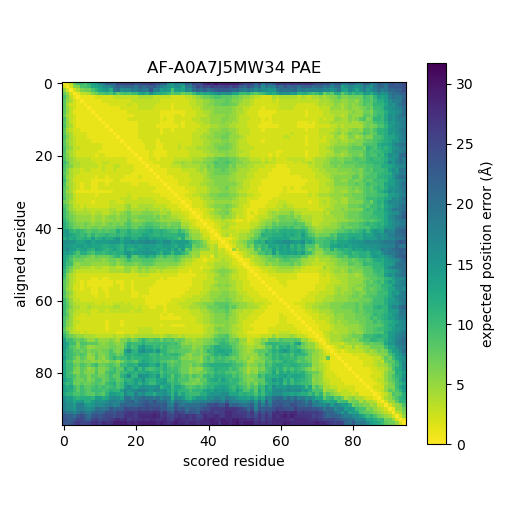egicus

Mean predicted aligned error: 7.44 Å

Secondary structure (DSSP, 8-state):
--HHHHHHHHHHHHHH-GGG-SSSTT-EEEEEEEEEE--B--SBTTB--B--EEEEEEEETTS-EEEEEEET--HHHHHHHHHHHHHHHHTTTT-

Solvent-accessible surface area (backbone atoms only — not comparable to full-atom values): 5604 Å² total; per-residue (Å²): 133,61,74,67,59,39,56,49,52,48,48,47,45,55,69,80,42,47,81,47,71,68,80,52,58,72,17,72,71,47,55,77,50,71,50,76,45,72,66,41,77,47,90,43,102,84,42,72,64,42,68,24,34,40,37,43,29,25,31,20,64,74,66,50,79,50,73,51,75,38,70,70,64,56,59,68,63,53,51,54,53,48,54,54,50,51,54,58,54,65,69,62,76,79,122

Radius of gyration: 16.56 Å; Cα contacts (8 Å, |Δi|>4): 122; chains: 1; bounding box: 47×23×47 Å

Sequence (95 aa):
MTSTTNDLLMRVLRVESPWLFDGSEYEPMEVVEWDHCDYCPAICETCGDEPENLTIKYRTRNGLTDYESYDDFGLAEMMEALDKWDANREGRKTE

pLDDT: mean 85.29, std 13.48, range [40.97, 98.19]